Protein AF-R0K0C8-F1 (afdb_monomer_lite)

InterPro domains:
  IPR008927 6-phosphogluconate dehydrogenase-like, C-terminal domain superfamily [SSF48179] (1-119)
  IPR013328 6-phosphogluconate dehydrogenase, domain 2 [G3DSA:1.10.1040.10] (1-118)

Secondary structure (DSSP, 8-state):
-HHHHHHHHHHHHTT--HHHHHHHHHHHHHHHHHHHHHHHHSGGGSPPTTPPPSSBHHHHHHHHHHHHHHHHHTT---HHHHHHHHHHHHHHHHHHHHT---BGGGHHHHHHHHTTS-SS-HHHHHHTT-------------

Foldseek 3Di:
DQVLLLVCLVCVVVVHDLVVVLVVCCVPVNDVSSVLSCCLQACQQFDDQPDAHPAFLVVLLVVLVVVQVVQVVVVHGPVSSVLLNVLSVVLVVVCVVVVTTGHVSLSSLSSQVVSVHHSDDPNNCVVRVVDDPDPPPPPPDD

pLDDT: mean 91.76, std 14.48, range [35.72, 98.69]

Radius of gyration: 17.77 Å; chains: 1; bounding box: 33×39×74 Å

Organism: Exserohilum turcicum (strain 28A) (NCBI:txid671987)

Sequence (142 aa):
MTLLSEAHVLAETSQLSSCVLDSLLELHFGTYALGVSRRLTSVAYLPAVGLEPASSLELGVRDVAHAVGVARENGMALRIGDLYLEAAGEAIKYGLETGRKCDSSAVYGVVRRRAGLEFETRVVRERDGMGEGEGGGVMEVG

Structure (mmCIF, N/CA/C/O backbone):
data_AF-R0K0C8-F1
#
_entry.id   AF-R0K0C8-F1
#
loop_
_atom_site.group_PDB
_atom_site.id
_atom_site.type_symbol
_atom_site.label_atom_id
_atom_site.label_alt_id
_atom_site.label_comp_id
_atom_site.label_asym_id
_atom_site.label_entity_id
_atom_site.label_seq_id
_atom_site.pdbx_PDB_ins_code
_atom_site.Cartn_x
_atom_site.Cartn_y
_atom_site.Cartn_z
_atom_site.occupancy
_atom_site.B_iso_or_equiv
_atom_site.auth_seq_id
_atom_site.auth_comp_id
_atom_site.auth_asym_id
_atom_site.auth_atom_id
_atom_site.pdbx_PDB_model_num
ATOM 1 N N . MET A 1 1 ? -1.519 4.392 4.057 1.00 89.25 1 MET A N 1
ATOM 2 C CA . MET A 1 1 ? -1.248 3.492 2.916 1.00 89.25 1 MET A CA 1
ATOM 3 C C . MET A 1 1 ? -2.521 3.147 2.154 1.00 89.25 1 MET A C 1
ATOM 5 O O . MET A 1 1 ? -2.581 3.491 0.985 1.00 89.25 1 MET A O 1
ATOM 9 N N . THR A 1 2 ? -3.541 2.559 2.793 1.00 94.69 2 THR A N 1
ATOM 10 C CA . THR A 1 2 ? -4.777 2.070 2.140 1.00 94.69 2 THR A CA 1
ATOM 11 C C . THR A 1 2 ? -5.454 3.093 1.223 1.00 94.69 2 THR A C 1
ATOM 13 O O . THR A 1 2 ? -5.509 2.873 0.021 1.00 94.69 2 THR A O 1
ATOM 16 N N . LEU A 1 3 ? -5.859 4.256 1.748 1.00 95.88 3 LEU A N 1
ATOM 17 C CA . LEU A 1 3 ? -6.582 5.262 0.954 1.00 95.88 3 LEU A CA 1
ATOM 18 C C . LEU 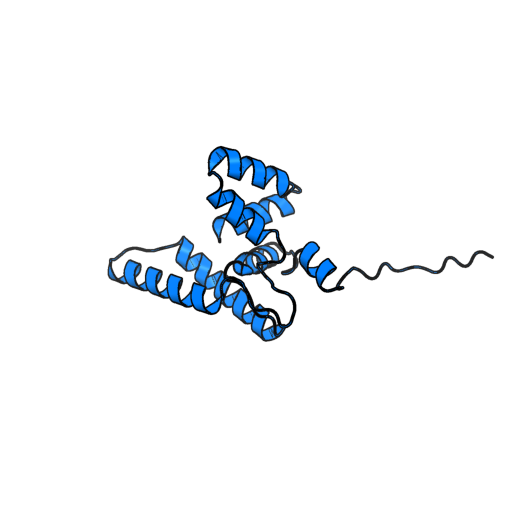A 1 3 ? -5.761 5.808 -0.228 1.00 95.88 3 LEU A C 1
ATOM 20 O O . LEU A 1 3 ? -6.280 5.992 -1.321 1.00 95.88 3 LEU A O 1
ATOM 24 N N . LEU A 1 4 ? -4.460 6.038 -0.026 1.00 96.38 4 LEU A N 1
ATOM 25 C CA . LEU A 1 4 ? -3.571 6.469 -1.111 1.00 96.38 4 LEU A CA 1
ATOM 26 C C . LEU A 1 4 ? -3.355 5.362 -2.149 1.00 96.38 4 LEU A C 1
ATOM 28 O O . LEU A 1 4 ? -3.195 5.662 -3.325 1.00 96.38 4 LEU A O 1
ATOM 32 N N . SER A 1 5 ? -3.383 4.094 -1.733 1.00 97.31 5 SER A N 1
ATOM 33 C CA . SER A 1 5 ? -3.319 2.960 -2.660 1.00 97.31 5 SER A CA 1
ATOM 34 C C . SER A 1 5 ? -4.547 2.941 -3.564 1.00 97.31 5 SER A C 1
ATOM 36 O O . SER A 1 5 ? -4.400 2.856 -4.777 1.00 97.31 5 SER A O 1
ATOM 38 N N . GLU A 1 6 ? -5.744 3.092 -2.990 1.00 97.69 6 GLU A N 1
ATOM 39 C CA . GLU A 1 6 ? -6.994 3.201 -3.753 1.00 97.69 6 GLU A CA 1
ATOM 40 C C . GLU A 1 6 ? -6.984 4.409 -4.689 1.00 97.69 6 GLU A C 1
ATOM 42 O O . GLU A 1 6 ? -7.348 4.270 -5.852 1.00 97.69 6 GLU A O 1
ATOM 47 N N . ALA A 1 7 ? -6.502 5.569 -4.231 1.00 97.19 7 ALA A N 1
ATOM 48 C CA . ALA A 1 7 ? -6.396 6.761 -5.069 1.00 97.19 7 ALA A CA 1
ATOM 49 C C . ALA A 1 7 ? -5.474 6.546 -6.283 1.00 97.19 7 ALA A C 1
ATOM 51 O O . ALA A 1 7 ? -5.838 6.919 -7.396 1.00 97.19 7 ALA A O 1
ATOM 52 N N . HIS A 1 8 ? -4.311 5.909 -6.097 1.00 97.12 8 HIS A N 1
ATOM 53 C CA . HIS A 1 8 ? -3.399 5.595 -7.205 1.00 97.12 8 HIS A CA 1
ATOM 54 C C . HIS A 1 8 ? -3.968 4.561 -8.167 1.00 97.12 8 HIS A C 1
ATOM 56 O O . HIS A 1 8 ? -3.828 4.714 -9.376 1.00 97.12 8 HIS A O 1
ATOM 62 N N . VAL A 1 9 ? -4.623 3.518 -7.655 1.00 97.38 9 VAL A N 1
ATOM 63 C CA . VAL A 1 9 ? -5.245 2.497 -8.511 1.00 97.38 9 VAL A CA 1
ATOM 64 C C . VAL A 1 9 ? -6.439 3.074 -9.273 1.00 97.38 9 VAL A C 1
ATOM 66 O O . VAL A 1 9 ? -6.607 2.786 -10.457 1.00 97.38 9 VAL A O 1
ATOM 69 N N . LEU A 1 10 ? -7.229 3.950 -8.647 1.00 97.56 10 LEU A N 1
ATOM 70 C CA . LEU A 1 10 ? -8.279 4.704 -9.331 1.00 97.56 10 LEU A CA 1
ATOM 71 C C . LEU A 1 10 ? -7.692 5.602 -10.426 1.00 97.56 10 LEU A C 1
ATOM 73 O O . LEU A 1 10 ? -8.214 5.625 -11.538 1.00 97.56 10 LEU A O 1
ATOM 77 N N . ALA A 1 11 ? -6.603 6.319 -10.139 1.00 96.44 11 ALA A N 1
ATOM 78 C CA . ALA A 1 11 ? -5.930 7.148 -11.134 1.00 96.44 11 ALA A CA 1
ATOM 79 C C . ALA A 1 11 ? -5.487 6.305 -12.342 1.00 96.44 11 ALA A C 1
ATOM 81 O O . ALA A 1 11 ? -5.862 6.604 -13.469 1.00 96.44 11 ALA A O 1
ATOM 82 N N . GLU A 1 12 ? -4.799 5.186 -12.118 1.00 95.44 12 GLU A N 1
ATOM 83 C CA . GLU A 1 12 ? -4.316 4.324 -13.201 1.00 95.44 12 GLU A CA 1
ATOM 84 C C . GLU A 1 12 ? -5.443 3.704 -14.033 1.00 95.44 12 GLU A C 1
ATOM 86 O O . GLU A 1 12 ? -5.409 3.759 -15.261 1.00 95.44 12 GLU A O 1
ATOM 91 N N . THR A 1 13 ? -6.479 3.173 -13.381 1.00 96.44 13 THR A N 1
ATOM 92 C CA . THR A 1 13 ? -7.637 2.580 -14.077 1.00 96.44 13 THR A CA 1
ATOM 93 C C . THR A 1 13 ? -8.469 3.615 -14.840 1.00 96.44 13 THR A C 1
ATOM 95 O O . THR A 1 13 ? -9.136 3.267 -15.813 1.00 96.44 13 THR A O 1
ATOM 98 N N . SER A 1 14 ? -8.392 4.891 -14.452 1.00 96.31 14 SER A N 1
ATOM 99 C CA . SER A 1 14 ? -8.998 6.025 -15.165 1.00 96.31 14 SER A CA 1
ATOM 100 C C . SER A 1 14 ? -8.040 6.742 -16.123 1.00 96.31 14 SER A C 1
ATOM 102 O O . SER A 1 14 ? -8.398 7.784 -16.669 1.00 96.31 14 SER A O 1
ATOM 104 N N . GLN A 1 15 ? -6.848 6.181 -16.364 1.00 93.94 15 GLN A N 1
ATOM 105 C CA . GLN A 1 15 ? -5.812 6.738 -17.247 1.00 93.94 15 GLN A CA 1
ATOM 106 C C . GLN A 1 15 ? -5.271 8.108 -16.797 1.00 93.94 15 GLN A C 1
ATOM 108 O O . GLN A 1 15 ? -4.670 8.845 -17.582 1.00 93.94 15 GLN A O 1
ATOM 113 N N . LEU A 1 16 ? -5.440 8.446 -15.520 1.00 94.56 16 LEU A N 1
ATOM 114 C CA . LEU A 1 16 ? -4.805 9.592 -14.892 1.00 94.56 16 LEU A CA 1
ATOM 115 C C . LEU A 1 16 ? -3.390 9.214 -14.443 1.00 94.56 16 LEU A C 1
ATOM 117 O O . LEU A 1 16 ? -3.173 8.221 -13.747 1.00 94.56 16 LEU A O 1
ATOM 12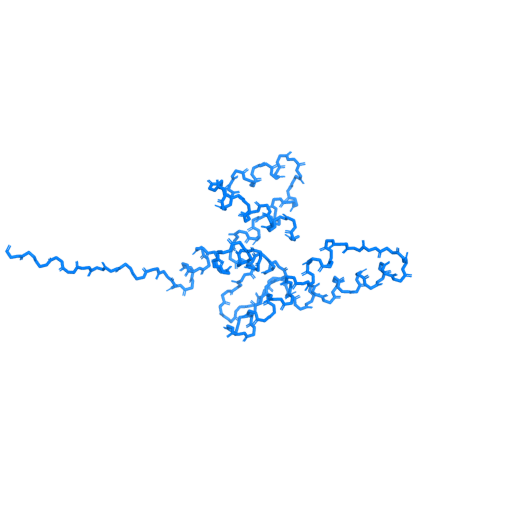1 N N . SER A 1 17 ? -2.407 10.029 -14.816 1.00 90.50 17 SER A N 1
ATOM 122 C CA . SER A 1 17 ? -1.024 9.782 -14.425 1.00 90.50 17 SER A CA 1
ATOM 123 C C . SER A 1 17 ? -0.810 9.977 -12.920 1.00 90.50 17 SER A C 1
ATOM 125 O O . SER A 1 17 ? -1.350 10.893 -12.292 1.00 90.50 17 SER A O 1
ATOM 127 N N . SER A 1 18 ? 0.069 9.156 -12.343 1.00 89.50 18 SER A N 1
ATOM 128 C CA . SER A 1 18 ? 0.469 9.266 -10.935 1.00 89.50 18 SER A CA 1
ATOM 129 C C . SER A 1 18 ? 1.103 10.619 -10.601 1.00 89.50 18 SER A C 1
ATOM 131 O O . SER A 1 18 ? 0.939 11.105 -9.487 1.00 89.50 18 SER A O 1
ATOM 133 N N . CYS A 1 19 ? 1.767 11.271 -11.563 1.00 91.94 19 CYS A N 1
ATOM 134 C CA . CYS A 1 19 ? 2.357 12.593 -11.355 1.00 91.94 19 CYS A CA 1
ATOM 135 C C . CYS A 1 19 ? 1.307 13.687 -11.116 1.00 91.94 19 CYS A C 1
ATOM 137 O O . CYS A 1 19 ? 1.549 14.578 -10.306 1.00 91.94 19 CYS A O 1
ATOM 139 N N . VAL A 1 20 ? 0.133 13.607 -11.755 1.00 94.88 20 VAL A N 1
ATOM 140 C CA . VAL A 1 20 ? -0.961 14.556 -11.496 1.00 94.88 20 VAL A CA 1
ATOM 141 C C . VAL A 1 20 ? -1.508 14.354 -10.084 1.00 94.88 20 VAL A C 1
ATOM 143 O O . VAL A 1 20 ? -1.707 15.331 -9.360 1.00 94.88 20 VAL A O 1
ATOM 146 N N . LEU A 1 21 ? -1.693 13.099 -9.659 1.00 95.19 21 LEU A N 1
ATOM 147 C CA . LEU A 1 21 ? -2.124 12.801 -8.294 1.00 95.19 21 LEU A CA 1
ATOM 148 C C . LEU A 1 21 ? -1.085 13.258 -7.257 1.00 95.19 21 LEU A C 1
ATOM 150 O O . LEU A 1 21 ? -1.463 13.871 -6.263 1.00 95.19 21 LEU A O 1
ATOM 154 N N . ASP A 1 22 ? 0.209 13.047 -7.504 1.00 95.06 22 ASP A N 1
ATOM 155 C CA . ASP A 1 22 ? 1.292 13.551 -6.651 1.00 95.06 22 ASP A CA 1
ATOM 156 C C . ASP A 1 22 ? 1.213 15.076 -6.469 1.00 95.06 22 ASP A C 1
ATOM 158 O O . ASP A 1 22 ? 1.283 15.557 -5.337 1.00 95.06 22 ASP A O 1
ATOM 162 N N . SER A 1 23 ? 1.011 15.839 -7.551 1.00 95.19 23 SER A N 1
ATOM 163 C CA . SER A 1 23 ? 0.873 17.301 -7.473 1.00 95.19 23 SER A CA 1
ATOM 164 C C . SER A 1 23 ? -0.342 17.736 -6.649 1.00 95.19 23 SER A C 1
ATOM 166 O O . SER A 1 23 ? -0.238 18.665 -5.848 1.00 95.19 23 SER A O 1
ATOM 168 N N . LEU A 1 24 ? -1.484 17.056 -6.798 1.00 95.62 24 LEU A N 1
ATOM 169 C CA . LEU A 1 24 ? -2.674 17.330 -5.985 1.00 95.62 24 LEU A CA 1
ATOM 170 C C . LEU A 1 24 ? -2.432 17.004 -4.505 1.00 95.62 24 LEU A C 1
ATOM 172 O O . LEU A 1 24 ? -2.843 17.762 -3.625 1.00 95.62 24 LEU A O 1
ATOM 176 N N . LEU A 1 25 ? -1.747 15.895 -4.220 1.00 95.88 25 LEU A N 1
ATOM 177 C CA . LEU A 1 25 ? -1.431 15.490 -2.854 1.00 95.88 25 LEU A CA 1
ATOM 178 C C . LEU A 1 25 ? -0.484 16.474 -2.171 1.00 95.88 25 LEU A C 1
ATOM 180 O O . LEU A 1 25 ? -0.709 16.828 -1.016 1.00 95.88 25 LEU A O 1
ATOM 184 N N . GLU A 1 26 ? 0.537 16.947 -2.881 1.00 96.12 26 GLU A N 1
ATOM 185 C CA . GLU A 1 26 ? 1.455 17.959 -2.366 1.00 96.12 26 GLU A CA 1
ATOM 186 C C . GLU A 1 26 ? 0.730 19.273 -2.061 1.00 96.12 26 GLU A C 1
ATOM 188 O O . GLU A 1 26 ? 0.868 19.804 -0.957 1.00 96.12 26 GLU A O 1
ATOM 193 N N . LEU A 1 27 ? -0.088 19.756 -3.001 1.00 97.06 27 LEU A N 1
ATOM 194 C CA . LEU A 1 27 ? -0.790 21.032 -2.876 1.00 97.06 27 LEU A CA 1
ATOM 195 C C . LEU A 1 27 ? -1.805 21.044 -1.723 1.00 97.06 27 LEU A C 1
ATOM 197 O O . LEU A 1 27 ? -1.967 22.068 -1.061 1.00 97.06 27 LEU A O 1
ATOM 201 N N . HIS A 1 28 ? -2.497 19.926 -1.487 1.00 96.56 28 HIS A N 1
ATOM 202 C CA . HIS A 1 28 ? -3.616 19.872 -0.541 1.00 96.56 28 HIS A CA 1
ATOM 203 C C . HIS A 1 28 ? -3.292 19.196 0.795 1.00 96.56 28 HIS A C 1
ATOM 205 O O . HIS A 1 28 ? -3.909 19.529 1.805 1.00 96.56 28 HIS A O 1
ATOM 211 N N . PHE A 1 29 ? -2.340 18.260 0.823 1.00 95.62 29 PHE A N 1
ATOM 212 C CA . PHE A 1 29 ? -2.037 17.438 2.003 1.00 95.62 29 PHE A CA 1
ATOM 213 C C . PHE A 1 29 ? -0.559 17.489 2.422 1.00 95.62 29 PHE A C 1
ATOM 215 O O . PHE A 1 29 ? -0.188 16.920 3.452 1.00 95.62 29 PHE A O 1
ATOM 222 N N . GLY A 1 30 ? 0.284 18.195 1.663 1.00 95.06 30 GLY A N 1
ATOM 223 C CA . GLY A 1 30 ? 1.675 18.461 2.004 1.00 95.06 30 GLY A CA 1
ATOM 224 C C . GLY A 1 30 ? 2.632 17.288 1.781 1.00 95.06 30 GLY A C 1
ATOM 225 O O . GLY A 1 30 ? 2.304 16.232 1.232 1.00 95.06 30 GLY A O 1
ATOM 226 N N . THR A 1 31 ? 3.872 17.487 2.231 1.00 94.81 31 THR A N 1
ATOM 227 C CA . THR A 1 31 ? 5.019 16.626 1.899 1.00 94.81 31 THR A CA 1
ATOM 228 C C . THR A 1 31 ? 4.920 15.211 2.459 1.00 94.81 31 THR A C 1
ATOM 230 O O . THR A 1 31 ? 5.458 14.282 1.860 1.00 94.81 31 THR A O 1
ATOM 233 N N . TYR A 1 32 ? 4.216 15.010 3.577 1.00 94.38 32 TYR A N 1
ATOM 234 C CA . TYR A 1 32 ? 4.034 13.676 4.150 1.00 94.38 32 TYR A CA 1
ATOM 235 C C . TYR A 1 32 ? 3.186 12.782 3.237 1.00 94.38 32 TYR A C 1
ATOM 237 O O . TYR A 1 32 ? 3.597 11.667 2.910 1.00 94.38 32 TYR A O 1
ATOM 245 N N . ALA A 1 33 ? 2.034 13.283 2.776 1.00 94.62 33 ALA A N 1
ATOM 246 C CA . ALA A 1 33 ? 1.169 12.551 1.856 1.00 94.62 33 ALA A CA 1
ATOM 247 C C . ALA A 1 33 ? 1.894 12.256 0.536 1.00 94.62 33 ALA A C 1
ATOM 249 O O . ALA A 1 33 ? 1.856 11.121 0.063 1.00 94.62 33 ALA A O 1
ATOM 250 N N . LEU A 1 34 ? 2.632 13.237 0.004 1.00 95.25 34 LEU A N 1
ATOM 251 C CA . LEU A 1 34 ? 3.480 13.059 -1.176 1.00 95.25 34 LEU A CA 1
ATOM 252 C C . LEU A 1 34 ? 4.570 11.994 -0.965 1.00 95.25 34 LEU A C 1
ATOM 254 O O . LEU A 1 34 ? 4.811 11.168 -1.841 1.00 95.25 34 LEU A O 1
ATOM 258 N N . GLY A 1 35 ? 5.225 11.974 0.197 1.00 94.62 35 GLY A N 1
ATOM 259 C CA . GLY A 1 35 ? 6.240 10.969 0.518 1.00 94.62 35 GLY A CA 1
ATOM 260 C C . GLY A 1 35 ? 5.668 9.551 0.527 1.00 94.62 35 GLY A C 1
ATOM 261 O O . GLY A 1 35 ? 6.259 8.633 -0.044 1.00 94.62 35 GLY A O 1
ATOM 262 N N . VAL A 1 36 ? 4.481 9.376 1.114 1.00 94.19 36 VAL A N 1
ATOM 263 C CA . VAL A 1 36 ? 3.759 8.097 1.077 1.00 94.19 36 VAL A CA 1
ATOM 264 C C . VAL A 1 36 ? 3.346 7.739 -0.352 1.00 94.19 36 VAL A C 1
ATOM 266 O O . VAL A 1 36 ? 3.532 6.598 -0.766 1.00 94.19 36 VAL A O 1
ATOM 269 N N . SER A 1 37 ? 2.846 8.714 -1.112 1.00 95.12 37 SER A N 1
ATOM 270 C CA . SER A 1 37 ? 2.475 8.579 -2.523 1.00 95.12 37 SER A CA 1
ATOM 271 C C . SER A 1 37 ? 3.616 8.000 -3.362 1.00 95.12 37 SER A C 1
ATOM 273 O O . SER A 1 37 ? 3.480 6.938 -3.970 1.00 95.12 37 SER A O 1
ATOM 275 N N . ARG A 1 38 ? 4.789 8.638 -3.293 1.00 94.38 38 ARG A N 1
ATOM 276 C CA . ARG A 1 38 ? 6.000 8.220 -4.010 1.00 94.38 38 ARG A CA 1
ATOM 277 C C . ARG A 1 38 ? 6.502 6.857 -3.562 1.00 94.38 38 ARG A C 1
ATOM 279 O O . ARG A 1 38 ? 6.991 6.084 -4.378 1.00 94.38 38 ARG A O 1
ATOM 286 N N . ARG A 1 39 ? 6.372 6.526 -2.276 1.00 94.56 39 ARG A N 1
ATOM 287 C CA . ARG A 1 39 ? 6.735 5.195 -1.780 1.00 94.56 39 ARG A CA 1
ATOM 288 C C . ARG A 1 39 ? 5.892 4.101 -2.437 1.00 94.56 39 ARG A C 1
ATOM 290 O O . ARG A 1 39 ? 6.471 3.109 -2.871 1.00 94.56 39 ARG A O 1
ATOM 297 N N . LEU A 1 40 ? 4.579 4.304 -2.558 1.00 93.69 40 LEU A N 1
ATOM 298 C CA . LEU A 1 40 ? 3.654 3.346 -3.181 1.00 93.69 40 LEU A CA 1
ATOM 299 C C . LEU A 1 40 ? 3.947 3.147 -4.672 1.00 93.69 40 LEU A C 1
ATOM 301 O O . LEU A 1 40 ? 3.970 2.019 -5.148 1.00 93.69 40 LEU A O 1
ATOM 305 N N . THR A 1 41 ? 4.197 4.236 -5.400 1.00 90.94 41 THR A N 1
ATOM 306 C CA . THR A 1 41 ? 4.404 4.206 -6.858 1.00 90.94 41 THR A CA 1
ATOM 307 C C . THR A 1 41 ? 5.835 3.864 -7.274 1.00 90.94 41 THR A C 1
ATOM 309 O O . THR A 1 41 ? 6.089 3.569 -8.442 1.00 90.94 41 THR A O 1
ATOM 312 N N . SER A 1 42 ? 6.773 3.865 -6.326 1.00 92.25 42 SER A N 1
ATOM 313 C CA . SER A 1 42 ? 8.134 3.368 -6.519 1.00 92.25 42 SER A CA 1
ATOM 314 C C . SER A 1 42 ? 8.221 1.841 -6.415 1.00 92.25 42 SER A C 1
ATOM 316 O O . SER A 1 42 ? 7.240 1.134 -6.208 1.00 92.25 42 SER A O 1
ATOM 318 N N . VAL A 1 43 ? 9.443 1.317 -6.485 1.00 94.19 43 VAL A N 1
ATOM 319 C CA . VAL A 1 43 ? 9.731 -0.102 -6.251 1.00 94.19 43 VAL A CA 1
ATOM 320 C C . VAL A 1 43 ? 9.781 -0.496 -4.766 1.00 94.19 43 VAL A C 1
ATOM 322 O O . VAL A 1 43 ? 10.021 -1.659 -4.453 1.00 94.19 43 VAL A O 1
ATOM 325 N N . ALA A 1 44 ? 9.599 0.455 -3.842 1.00 94.12 44 ALA A N 1
ATOM 326 C CA . ALA A 1 44 ? 9.804 0.235 -2.410 1.00 94.12 44 ALA A CA 1
ATOM 327 C C . ALA A 1 44 ? 8.774 -0.708 -1.771 1.00 94.12 44 ALA A C 1
ATOM 329 O O . ALA A 1 44 ? 9.117 -1.398 -0.814 1.00 94.12 44 ALA A O 1
ATOM 330 N N . TYR A 1 45 ? 7.539 -0.762 -2.288 1.00 96.62 45 TYR A N 1
ATOM 331 C CA . TYR A 1 45 ? 6.509 -1.654 -1.740 1.00 96.62 45 TYR A CA 1
ATOM 332 C C . TYR A 1 45 ? 6.822 -3.140 -1.980 1.00 96.62 45 TYR A C 1
ATOM 334 O O . TYR A 1 45 ? 6.412 -3.992 -1.190 1.00 96.62 45 TYR A O 1
ATOM 342 N N . LEU A 1 46 ? 7.586 -3.439 -3.039 1.00 97.06 46 LEU A N 1
ATOM 343 C CA . LEU A 1 46 ? 8.071 -4.776 -3.366 1.00 97.06 46 LEU A CA 1
ATOM 344 C C . LEU A 1 46 ? 9.583 -4.741 -3.672 1.00 97.06 46 LEU A C 1
ATOM 346 O O . LEU A 1 46 ? 9.986 -4.675 -4.844 1.00 97.06 46 LEU A O 1
ATOM 350 N N . PRO A 1 47 ? 10.437 -4.781 -2.630 1.00 95.44 47 PRO A N 1
ATOM 351 C CA . PRO A 1 47 ? 11.893 -4.823 -2.762 1.00 95.44 47 PRO A CA 1
ATOM 352 C C . PRO A 1 47 ? 12.377 -5.914 -3.722 1.00 95.44 47 PRO A C 1
ATOM 354 O O . PRO A 1 47 ? 11.701 -6.926 -3.927 1.00 95.44 47 PRO A O 1
ATOM 357 N N . ALA A 1 48 ? 13.552 -5.707 -4.322 1.00 92.81 48 ALA A N 1
ATOM 358 C CA . ALA A 1 48 ? 14.183 -6.717 -5.169 1.00 92.81 48 ALA A CA 1
ATOM 359 C C . ALA A 1 48 ? 14.449 -8.004 -4.371 1.00 92.81 48 ALA A C 1
ATOM 361 O O . ALA A 1 48 ? 14.565 -7.981 -3.143 1.00 92.81 48 ALA A O 1
ATOM 362 N N . VAL A 1 49 ? 14.541 -9.134 -5.073 1.00 90.75 49 VAL A N 1
ATOM 363 C CA . VAL A 1 49 ? 14.795 -10.438 -4.447 1.00 90.75 49 VAL A CA 1
ATOM 364 C C . VAL A 1 49 ? 16.061 -10.369 -3.587 1.00 90.75 49 VAL A C 1
ATOM 366 O O . VAL A 1 49 ? 17.101 -9.890 -4.031 1.00 90.75 49 VAL A O 1
ATOM 369 N N . GLY A 1 50 ? 15.959 -10.836 -2.341 1.00 89.38 50 GLY A N 1
ATOM 370 C CA . GLY A 1 50 ? 17.067 -10.837 -1.382 1.00 89.38 50 GLY A CA 1
ATOM 371 C C . GLY A 1 50 ? 17.311 -9.511 -0.653 1.00 89.38 50 GLY A C 1
ATOM 372 O O . GLY A 1 50 ? 18.159 -9.482 0.235 1.00 89.38 50 GLY A O 1
ATOM 373 N N . LEU A 1 51 ? 16.579 -8.438 -0.972 1.00 93.75 51 LEU A N 1
ATOM 374 C CA . LEU A 1 51 ? 16.650 -7.178 -0.228 1.00 93.75 51 LEU A CA 1
ATOM 375 C C . LEU A 1 51 ? 15.577 -7.098 0.860 1.00 93.75 51 LEU A C 1
ATOM 377 O O . LEU A 1 51 ? 14.451 -7.572 0.695 1.00 93.75 51 LEU A O 1
ATOM 381 N N . GLU A 1 52 ? 15.928 -6.450 1.971 1.00 95.75 52 GLU A N 1
ATOM 382 C CA . GLU A 1 52 ? 14.977 -6.149 3.039 1.00 95.75 52 GLU A CA 1
ATOM 383 C C . GLU A 1 52 ? 14.087 -4.951 2.676 1.00 95.75 52 GLU A C 1
ATOM 385 O O . GLU A 1 52 ? 14.557 -3.988 2.057 1.00 95.75 52 GLU A O 1
ATOM 390 N N . PRO A 1 53 ? 12.814 -4.957 3.101 1.00 96.62 53 PRO A N 1
ATOM 391 C CA . PRO A 1 53 ? 11.973 -3.774 3.037 1.00 96.62 53 PRO A CA 1
ATOM 392 C C . PRO A 1 53 ? 12.457 -2.701 4.017 1.00 96.62 53 PRO A C 1
ATOM 394 O O . PRO A 1 53 ? 12.941 -3.002 5.108 1.00 96.62 53 PRO A O 1
ATOM 397 N N . ALA A 1 54 ? 12.240 -1.431 3.668 1.00 93.44 54 ALA A N 1
ATOM 398 C CA . ALA A 1 54 ? 12.496 -0.318 4.585 1.00 93.44 54 ALA A CA 1
ATOM 399 C C . ALA A 1 54 ? 11.587 -0.380 5.829 1.00 93.44 54 ALA A C 1
ATOM 401 O O . ALA A 1 54 ? 11.959 0.081 6.905 1.00 93.44 54 ALA A O 1
ATOM 402 N N . SER A 1 55 ? 10.393 -0.962 5.689 1.00 94.94 55 SER A N 1
ATOM 403 C CA . SER A 1 55 ? 9.483 -1.282 6.787 1.00 94.94 55 SER A CA 1
ATOM 404 C C . SER A 1 55 ? 8.834 -2.634 6.520 1.00 94.94 55 SER A C 1
ATOM 406 O O . SER A 1 55 ? 8.056 -2.762 5.581 1.00 94.94 55 SER A O 1
ATOM 408 N N . SER A 1 56 ? 9.125 -3.639 7.346 1.00 97.25 56 SER A N 1
ATOM 409 C CA . SER A 1 56 ? 8.536 -4.979 7.204 1.00 97.25 56 SER A CA 1
ATOM 410 C C . SER A 1 56 ? 7.005 -4.945 7.270 1.00 97.25 56 SER A C 1
ATOM 412 O O . SER A 1 56 ? 6.414 -4.297 8.142 1.00 97.25 56 SER A O 1
ATOM 414 N N . LEU A 1 57 ? 6.370 -5.673 6.348 1.00 97.75 57 LEU A N 1
ATOM 415 C CA . LEU A 1 57 ? 4.924 -5.874 6.328 1.00 97.75 57 LEU A CA 1
ATOM 416 C C . LEU A 1 57 ? 4.426 -6.544 7.613 1.00 97.75 57 LEU A C 1
ATOM 418 O O . LEU A 1 57 ? 3.419 -6.124 8.173 1.00 97.75 57 LEU A O 1
ATOM 422 N N . GLU A 1 58 ? 5.146 -7.544 8.115 1.00 97.44 58 GLU A N 1
ATOM 423 C CA . GLU A 1 58 ? 4.794 -8.299 9.317 1.00 97.44 58 GLU A CA 1
ATOM 424 C C . GLU A 1 58 ? 4.803 -7.419 10.570 1.00 97.44 58 GLU A C 1
ATOM 426 O O . GLU A 1 58 ? 3.925 -7.556 11.423 1.00 97.44 58 GLU A O 1
ATOM 431 N N . LEU A 1 59 ? 5.767 -6.499 10.676 1.00 97.00 59 LEU A N 1
ATOM 432 C CA . LEU A 1 59 ? 5.783 -5.503 11.750 1.00 97.00 59 LEU A CA 1
ATOM 433 C C . LEU A 1 59 ? 4.602 -4.537 11.618 1.00 97.00 59 LEU A C 1
ATOM 435 O O . LEU A 1 59 ? 3.875 -4.337 12.588 1.00 97.00 59 LEU A O 1
ATOM 439 N N . GLY A 1 60 ? 4.342 -4.025 10.409 1.00 96.19 60 GLY A N 1
ATOM 440 C CA . GLY A 1 60 ? 3.187 -3.160 10.152 1.00 96.19 60 GLY A CA 1
ATOM 441 C C . GLY A 1 60 ? 1.852 -3.822 10.514 1.00 96.19 60 GLY A C 1
ATOM 442 O O . GLY A 1 60 ? 0.991 -3.192 11.126 1.00 96.19 60 GLY A O 1
ATOM 443 N N . VAL A 1 61 ? 1.692 -5.112 10.207 1.00 98.19 61 VAL A N 1
ATOM 444 C CA . VAL A 1 61 ? 0.511 -5.900 10.594 1.00 98.19 61 VAL A CA 1
ATOM 445 C C . VAL A 1 61 ? 0.381 -5.994 12.110 1.00 98.19 61 VAL A C 1
ATOM 447 O O . VAL A 1 61 ? -0.717 -5.796 12.624 1.00 98.19 61 VAL A O 1
ATOM 450 N N . ARG A 1 62 ? 1.472 -6.265 12.839 1.00 98.06 62 ARG A N 1
ATOM 451 C CA . ARG A 1 62 ? 1.443 -6.345 14.310 1.00 98.06 62 ARG A CA 1
ATOM 452 C C . ARG A 1 62 ? 1.013 -5.025 14.942 1.00 98.06 62 ARG A C 1
ATOM 454 O O . ARG A 1 62 ? 0.128 -5.036 15.796 1.00 98.06 62 ARG A O 1
ATOM 461 N N . ASP A 1 63 ? 1.583 -3.911 14.493 1.00 98.00 63 ASP A N 1
ATOM 462 C CA . ASP A 1 63 ? 1.287 -2.586 15.045 1.00 98.00 63 ASP A CA 1
ATOM 463 C C . ASP A 1 63 ? -0.169 -2.179 14.779 1.00 98.00 63 ASP A C 1
ATOM 465 O O . ASP A 1 63 ? -0.881 -1.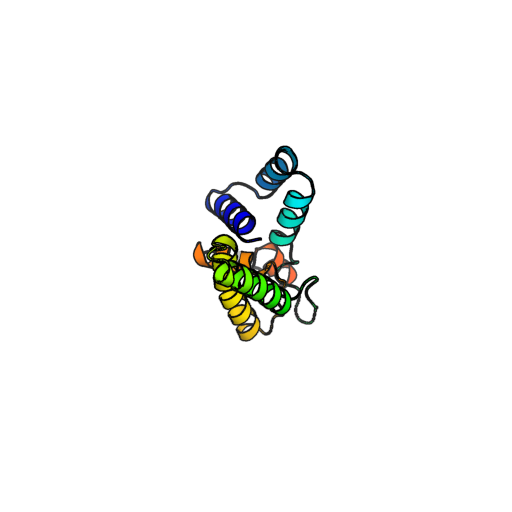743 15.688 1.00 98.00 63 ASP A O 1
ATOM 469 N N . VAL A 1 64 ? -0.656 -2.379 13.547 1.00 98.00 64 VAL A N 1
ATOM 470 C CA . VAL A 1 64 ? -2.045 -2.048 13.194 1.00 98.00 64 VAL A CA 1
ATOM 471 C C . VAL A 1 64 ? -3.032 -2.987 13.886 1.00 98.00 64 VAL A C 1
ATOM 473 O O . VAL A 1 64 ? -4.063 -2.522 14.370 1.00 98.00 64 VAL A O 1
ATOM 476 N N . ALA A 1 65 ? -2.725 -4.283 13.997 1.00 98.44 65 ALA A N 1
ATOM 477 C CA . ALA A 1 65 ? -3.568 -5.235 14.719 1.00 98.44 65 ALA A CA 1
ATOM 478 C C . ALA A 1 65 ? -3.679 -4.871 16.203 1.00 98.44 65 ALA A C 1
ATOM 480 O O . ALA A 1 65 ? -4.774 -4.927 16.764 1.00 98.44 65 ALA A O 1
ATOM 481 N N . HIS A 1 66 ? -2.577 -4.438 16.821 1.00 98.56 66 HIS A N 1
ATOM 482 C CA . HIS A 1 66 ? -2.588 -3.949 18.194 1.00 98.56 66 HIS A CA 1
ATOM 483 C C . HIS A 1 66 ? -3.469 -2.701 18.340 1.00 98.56 66 HIS A C 1
ATOM 485 O O . HIS A 1 66 ? -4.359 -2.681 19.187 1.00 98.56 66 HIS A O 1
ATOM 491 N N . ALA A 1 67 ? -3.297 -1.699 17.472 1.00 98.38 67 ALA A N 1
ATOM 492 C CA . ALA A 1 67 ? -4.108 -0.481 17.497 1.00 98.38 67 ALA A CA 1
ATOM 493 C C . ALA A 1 67 ? -5.610 -0.762 17.289 1.00 98.38 67 ALA A C 1
ATOM 495 O O . ALA A 1 67 ? -6.454 -0.195 17.984 1.00 98.38 67 ALA A O 1
ATOM 496 N N . VAL A 1 68 ? -5.952 -1.662 16.361 1.00 98.50 68 VAL A N 1
ATOM 497 C CA . VAL A 1 68 ? -7.331 -2.120 16.123 1.00 98.50 68 VAL A CA 1
ATOM 498 C C . VAL A 1 68 ? -7.888 -2.846 17.351 1.00 98.50 68 VAL A C 1
ATOM 500 O O . VAL A 1 68 ? -9.039 -2.613 17.715 1.00 98.50 68 VAL A O 1
ATOM 503 N N . GLY A 1 69 ? -7.084 -3.682 18.014 1.00 98.56 69 GLY A N 1
ATOM 504 C CA . GLY A 1 69 ? -7.452 -4.345 19.267 1.00 98.56 69 GLY A CA 1
ATOM 505 C C . GLY A 1 69 ? -7.792 -3.344 20.372 1.00 98.56 69 GLY A C 1
ATOM 506 O O . GLY A 1 69 ? -8.906 -3.367 20.892 1.00 98.56 69 GLY A O 1
ATOM 507 N N . VAL A 1 70 ? -6.885 -2.399 20.638 1.00 98.69 70 VAL A N 1
ATOM 508 C CA . VAL A 1 70 ? -7.083 -1.329 21.633 1.00 98.69 70 VAL A CA 1
ATOM 509 C C . VAL A 1 70 ? -8.337 -0.507 21.325 1.00 98.69 70 VAL A C 1
ATOM 511 O O . VAL A 1 70 ? -9.123 -0.204 22.222 1.00 98.69 70 VAL A O 1
ATOM 514 N N . ALA A 1 71 ? -8.575 -0.158 20.059 1.00 98.56 71 ALA A N 1
ATOM 515 C CA . ALA A 1 71 ? -9.777 0.577 19.674 1.00 98.56 71 ALA A CA 1
ATOM 516 C C . ALA A 1 71 ? -11.064 -0.205 19.983 1.00 98.56 71 ALA A C 1
ATOM 518 O O . ALA A 1 71 ? -12.001 0.361 20.550 1.00 98.56 71 ALA A O 1
ATOM 519 N N . ARG A 1 72 ? -11.095 -1.506 19.664 1.00 98.19 72 ARG A N 1
ATOM 520 C CA . ARG A 1 72 ? -12.256 -2.376 19.911 1.00 98.19 72 ARG A CA 1
ATOM 521 C C . ARG A 1 72 ? -12.550 -2.534 21.399 1.00 98.19 72 ARG A C 1
ATOM 523 O O . ARG A 1 72 ? -13.715 -2.475 21.783 1.00 98.19 72 ARG A O 1
ATOM 530 N N . GLU A 1 73 ? -11.519 -2.668 22.231 1.00 98.56 73 GLU A N 1
ATOM 531 C CA . GLU A 1 73 ? -11.655 -2.699 23.697 1.00 98.56 73 GLU A CA 1
ATOM 532 C C . GLU A 1 73 ? -12.310 -1.423 24.250 1.00 98.56 73 GLU A C 1
ATOM 534 O O . GLU A 1 73 ? -13.006 -1.467 25.261 1.00 98.56 73 GLU A O 1
ATOM 539 N N . ASN A 1 74 ? -12.156 -0.299 23.546 1.00 98.44 74 ASN A N 1
ATOM 540 C CA . ASN A 1 74 ? -12.758 0.989 23.886 1.00 98.44 74 ASN A CA 1
ATOM 541 C C . ASN A 1 74 ? -14.070 1.270 23.123 1.00 98.44 74 ASN A C 1
ATOM 543 O O . ASN A 1 74 ? -14.522 2.413 23.064 1.00 98.44 74 ASN A O 1
ATOM 547 N N . GLY A 1 75 ? -14.693 0.251 22.518 1.00 98.19 75 GLY A N 1
ATOM 548 C CA . GLY A 1 75 ? -15.970 0.391 21.811 1.00 98.19 75 GLY A CA 1
ATOM 549 C C . GLY A 1 75 ? -15.888 1.167 20.491 1.00 98.19 75 GLY A C 1
ATOM 550 O O . GLY A 1 75 ? -16.911 1.628 19.986 1.00 98.19 75 GLY A O 1
ATOM 551 N N . MET A 1 76 ? -14.690 1.318 19.917 1.00 98.44 76 MET A N 1
ATOM 552 C CA . MET A 1 76 ? -14.451 2.022 18.657 1.00 98.44 76 MET A CA 1
ATOM 553 C C . MET A 1 76 ? -13.992 1.059 17.553 1.00 98.44 76 MET A C 1
ATOM 555 O O . MET A 1 76 ? -13.216 0.135 17.783 1.00 98.44 76 MET A O 1
ATOM 559 N N . ALA A 1 77 ? -14.420 1.314 16.315 1.00 97.69 77 ALA A N 1
ATOM 560 C CA . ALA A 1 77 ? -13.945 0.594 15.136 1.00 97.69 77 ALA A CA 1
ATOM 561 C C . ALA A 1 77 ? -12.976 1.450 14.305 1.00 97.69 77 ALA A C 1
ATOM 563 O O . ALA A 1 77 ? -13.327 2.543 13.854 1.00 97.69 77 ALA A O 1
ATOM 564 N N . LEU A 1 78 ? -11.779 0.923 14.028 1.00 98.12 78 LEU A N 1
ATOM 565 C CA . LEU A 1 78 ? -10.817 1.524 13.100 1.00 98.12 78 LEU A CA 1
ATOM 566 C C . LEU A 1 78 ? -10.981 0.928 11.699 1.00 98.12 78 LEU A C 1
ATOM 568 O O . LEU A 1 78 ? -10.147 0.150 11.249 1.00 98.12 78 LEU A O 1
ATOM 572 N N . ARG A 1 79 ? -12.031 1.341 10.979 1.00 97.56 79 ARG A N 1
ATOM 573 C CA . ARG A 1 79 ? -12.395 0.754 9.670 1.00 97.56 79 ARG A CA 1
ATOM 574 C C . ARG A 1 79 ? -11.263 0.770 8.635 1.00 97.56 79 ARG A C 1
ATOM 576 O O . ARG A 1 79 ? -11.081 -0.196 7.907 1.00 97.56 79 ARG A O 1
ATOM 583 N N . ILE A 1 80 ? -10.470 1.842 8.586 1.00 97.50 80 ILE A N 1
ATOM 584 C CA . ILE A 1 80 ? -9.301 1.912 7.690 1.00 97.50 80 ILE A CA 1
ATOM 585 C C . ILE A 1 80 ? -8.197 0.933 8.126 1.00 97.50 80 ILE A C 1
ATOM 587 O O . ILE A 1 80 ? -7.493 0.387 7.279 1.00 97.50 80 ILE A O 1
ATOM 591 N N . GLY A 1 81 ? -8.061 0.693 9.433 1.00 97.88 81 GLY A N 1
ATOM 592 C CA . GLY A 1 81 ? -7.169 -0.327 9.983 1.00 97.88 81 GLY A CA 1
ATOM 593 C C . GLY A 1 81 ? -7.628 -1.739 9.624 1.00 97.88 81 GLY A C 1
ATOM 594 O O . GLY A 1 81 ? -6.809 -2.542 9.195 1.00 97.88 81 GLY A O 1
ATOM 595 N N . ASP A 1 82 ? -8.931 -2.017 9.702 1.00 98.19 82 ASP A N 1
ATOM 596 C CA . ASP A 1 82 ? -9.497 -3.304 9.276 1.00 98.19 82 ASP A CA 1
ATOM 597 C C . ASP A 1 82 ? -9.222 -3.568 7.783 1.00 98.19 82 ASP A C 1
ATOM 599 O O . ASP A 1 82 ? -8.696 -4.625 7.432 1.00 98.19 82 ASP A O 1
ATOM 603 N N . LEU A 1 83 ? -9.465 -2.574 6.917 1.00 98.06 83 LEU A N 1
ATOM 604 C CA . LEU A 1 83 ? -9.150 -2.662 5.483 1.00 98.06 83 LEU A CA 1
ATOM 605 C C . LEU A 1 83 ? -7.652 -2.874 5.223 1.00 98.06 83 LEU A C 1
ATOM 607 O O . LEU A 1 83 ? -7.274 -3.623 4.321 1.00 98.06 83 LEU A O 1
ATOM 611 N N . TYR A 1 84 ? -6.786 -2.222 6.007 1.00 98.31 84 TYR A N 1
ATOM 612 C CA . TYR A 1 84 ? -5.346 -2.447 5.921 1.00 98.31 84 TYR A CA 1
ATOM 6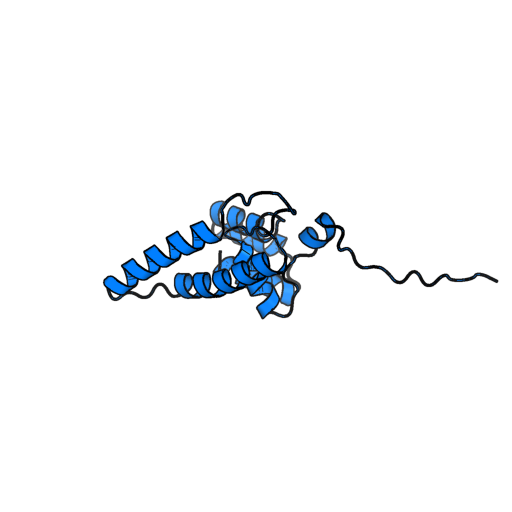13 C C . TYR A 1 84 ? -4.980 -3.893 6.266 1.00 98.31 84 TYR A C 1
ATOM 615 O O . TYR A 1 84 ? -4.227 -4.506 5.518 1.00 98.31 84 TYR A O 1
ATOM 623 N N . LEU A 1 85 ? -5.496 -4.439 7.372 1.00 98.56 85 LEU A N 1
ATOM 624 C CA . LEU A 1 85 ? -5.170 -5.797 7.824 1.00 98.56 85 LEU A CA 1
ATOM 625 C C . LEU A 1 85 ? -5.617 -6.862 6.820 1.00 98.56 85 LEU A C 1
ATOM 627 O O . LEU A 1 85 ? -4.884 -7.820 6.580 1.00 98.56 85 LEU A O 1
ATOM 631 N N . GLU A 1 86 ? -6.784 -6.673 6.206 1.00 98.38 86 GLU A N 1
ATOM 632 C CA . GLU A 1 86 ? -7.285 -7.551 5.150 1.00 98.38 86 GLU A CA 1
ATOM 633 C C . GLU A 1 86 ? -6.329 -7.574 3.947 1.00 98.38 86 GLU A C 1
ATOM 635 O O . GLU A 1 86 ? -5.826 -8.634 3.564 1.00 98.38 86 GLU A O 1
ATOM 640 N N . ALA A 1 87 ? -5.994 -6.396 3.410 1.00 98.44 87 ALA A N 1
ATOM 641 C CA . ALA A 1 87 ? -5.070 -6.283 2.286 1.00 98.44 87 ALA A CA 1
ATOM 642 C C . ALA A 1 87 ? -3.653 -6.760 2.652 1.00 98.44 87 ALA A C 1
ATOM 644 O O . ALA A 1 87 ? -2.985 -7.412 1.854 1.00 98.44 87 ALA A O 1
ATOM 645 N N . ALA A 1 88 ? -3.181 -6.486 3.867 1.00 98.38 88 ALA A N 1
ATOM 646 C CA . ALA A 1 88 ? -1.869 -6.927 4.326 1.00 98.38 88 ALA A CA 1
ATOM 647 C C . ALA A 1 88 ? -1.785 -8.458 4.421 1.00 98.38 88 ALA A C 1
ATOM 649 O O . ALA A 1 88 ? -0.763 -9.032 4.056 1.00 98.38 88 ALA A O 1
ATOM 650 N N . GLY A 1 89 ? -2.865 -9.134 4.825 1.00 98.44 89 GLY A N 1
ATOM 651 C CA . GLY A 1 89 ? -2.941 -10.596 4.810 1.00 98.44 89 GLY A CA 1
ATOM 652 C C . GLY A 1 89 ? -2.777 -11.187 3.406 1.00 98.44 89 GLY A C 1
ATOM 653 O O . GLY A 1 89 ? -2.086 -12.189 3.229 1.00 98.44 89 GLY A O 1
ATOM 654 N N . GLU A 1 90 ? -3.357 -10.554 2.387 1.00 98.56 90 GLU A N 1
ATOM 655 C CA . GLU A 1 90 ? -3.158 -10.950 0.987 1.00 98.56 90 GLU A CA 1
ATOM 656 C C . GLU A 1 90 ? -1.748 -10.647 0.466 1.00 98.56 90 GLU A C 1
ATOM 658 O O . GLU A 1 90 ? -1.214 -11.421 -0.331 1.00 98.56 90 GLU A O 1
ATOM 663 N N . ALA A 1 91 ? -1.136 -9.549 0.914 1.00 98.38 91 ALA A N 1
ATOM 664 C CA . ALA A 1 91 ? 0.243 -9.212 0.573 1.00 98.38 91 ALA A CA 1
ATOM 665 C C . ALA A 1 91 ? 1.242 -10.189 1.220 1.00 98.38 91 ALA A C 1
ATOM 667 O O . ALA A 1 91 ? 2.219 -10.570 0.582 1.00 98.38 91 ALA A O 1
ATOM 668 N N . ILE A 1 92 ? 0.973 -10.670 2.441 1.00 98.38 92 ILE A N 1
ATOM 669 C CA . ILE A 1 92 ? 1.763 -11.739 3.074 1.00 98.38 92 ILE A CA 1
ATOM 670 C C . ILE A 1 92 ? 1.693 -13.015 2.232 1.00 98.38 92 ILE A C 1
ATOM 672 O O . ILE A 1 92 ? 2.729 -13.605 1.939 1.00 98.38 92 ILE A O 1
ATOM 676 N N . LYS A 1 93 ? 0.490 -13.430 1.807 1.00 98.44 93 LYS A N 1
ATOM 677 C CA . LYS A 1 93 ? 0.327 -14.606 0.931 1.00 98.44 93 LYS A CA 1
ATOM 678 C C . LY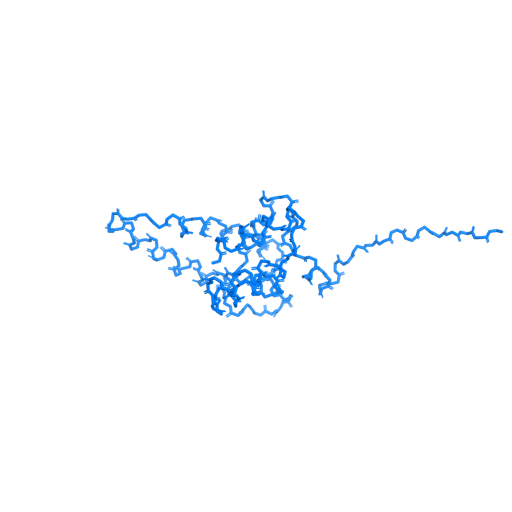S A 1 93 ? 1.130 -14.449 -0.357 1.00 98.44 93 LYS A C 1
ATOM 680 O O . LYS A 1 93 ? 1.873 -15.355 -0.713 1.00 98.44 93 LYS A O 1
ATOM 685 N N . TYR A 1 94 ? 1.053 -13.271 -0.978 1.00 98.06 94 TYR A N 1
ATOM 686 C CA . TYR A 1 94 ? 1.840 -12.950 -2.164 1.00 98.06 94 TYR A CA 1
ATOM 687 C C . TYR A 1 94 ? 3.346 -13.119 -1.930 1.00 98.06 94 TYR A C 1
ATOM 689 O O . TYR A 1 94 ? 4.031 -13.787 -2.704 1.00 98.06 94 TYR A O 1
ATOM 697 N N . GLY A 1 95 ? 3.865 -12.553 -0.836 1.00 96.75 95 GLY A N 1
ATOM 698 C CA . GLY A 1 95 ? 5.273 -12.684 -0.467 1.00 96.75 95 GLY A CA 1
ATOM 699 C C . GLY A 1 95 ? 5.701 -14.136 -0.237 1.00 96.75 95 GLY A C 1
ATOM 700 O O . GLY A 1 95 ? 6.765 -14.541 -0.696 1.00 96.75 95 GLY A O 1
ATOM 701 N N . LEU A 1 96 ? 4.856 -14.948 0.405 1.00 96.94 96 LEU A N 1
ATOM 702 C CA . LEU A 1 96 ? 5.122 -16.374 0.626 1.00 96.94 96 LEU A CA 1
ATOM 703 C C . LEU A 1 96 ? 5.154 -17.172 -0.685 1.00 96.94 96 LEU A C 1
ATOM 705 O O . LEU A 1 96 ? 6.064 -17.971 -0.884 1.00 96.94 96 LEU A O 1
ATOM 709 N N . GLU A 1 97 ? 4.191 -16.943 -1.577 1.00 96.75 97 GLU A N 1
ATOM 710 C CA . GLU A 1 97 ? 4.079 -17.635 -2.870 1.00 96.75 97 GLU A CA 1
ATOM 711 C C . GLU A 1 97 ? 5.245 -17.303 -3.808 1.00 96.75 97 GLU A C 1
ATOM 713 O O . GLU A 1 97 ? 5.731 -18.165 -4.537 1.00 96.75 97 GLU A O 1
ATOM 718 N N . THR A 1 98 ? 5.721 -16.059 -3.765 1.00 94.62 98 THR A N 1
ATOM 719 C CA . THR A 1 98 ? 6.794 -15.562 -4.639 1.00 94.62 98 THR A CA 1
ATOM 720 C C . THR A 1 98 ? 8.185 -15.626 -4.005 1.00 94.62 98 THR A C 1
ATOM 722 O O . THR A 1 98 ? 9.180 -15.316 -4.662 1.00 94.62 98 THR A O 1
ATOM 725 N N . GLY A 1 99 ? 8.281 -15.990 -2.722 1.00 94.19 99 GLY A N 1
ATOM 726 C CA . GLY A 1 99 ? 9.523 -15.914 -1.947 1.00 94.19 99 GLY A CA 1
ATOM 727 C C . GLY A 1 99 ? 10.029 -14.480 -1.735 1.00 94.19 99 GLY A C 1
ATOM 728 O O . GLY A 1 99 ? 11.217 -14.271 -1.478 1.00 94.19 99 GLY A O 1
ATOM 729 N N . ARG A 1 100 ? 9.155 -13.476 -1.873 1.00 93.94 100 ARG A N 1
ATOM 730 C CA . ARG A 1 100 ? 9.485 -12.050 -1.774 1.00 93.94 100 ARG A CA 1
ATOM 731 C C . ARG A 1 100 ? 9.213 -11.519 -0.375 1.00 93.94 100 ARG A C 1
ATOM 733 O O . ARG A 1 100 ? 8.156 -11.747 0.206 1.00 93.94 100 ARG A O 1
ATOM 740 N N . LYS A 1 101 ? 10.137 -10.705 0.132 1.00 96.69 101 LYS A N 1
ATOM 741 C CA . LYS A 1 101 ? 9.883 -9.875 1.312 1.00 96.69 101 LYS A CA 1
ATOM 742 C C . LYS A 1 101 ? 9.097 -8.640 0.898 1.00 96.69 101 LYS A C 1
ATOM 744 O O . LYS A 1 101 ? 9.460 -7.980 -0.072 1.00 96.69 101 LYS A O 1
ATOM 749 N N . CYS A 1 102 ? 8.035 -8.338 1.635 1.00 97.75 102 CYS A N 1
ATOM 750 C CA . CYS A 1 102 ? 7.141 -7.227 1.336 1.00 97.75 102 CYS A CA 1
ATOM 751 C C . CYS A 1 102 ? 7.329 -6.087 2.334 1.00 97.75 102 CYS A C 1
ATOM 753 O O . CYS A 1 102 ? 7.538 -6.299 3.531 1.00 97.75 102 CYS A O 1
ATOM 755 N N . ASP A 1 103 ? 7.214 -4.863 1.835 1.00 97.81 103 ASP A N 1
ATOM 756 C CA . ASP A 1 103 ? 7.164 -3.680 2.680 1.00 97.81 103 ASP A CA 1
ATOM 757 C C . ASP A 1 103 ? 5.732 -3.446 3.195 1.00 97.81 103 ASP A C 1
ATOM 759 O O . ASP A 1 103 ? 4.761 -3.907 2.599 1.00 97.81 103 ASP A O 1
ATOM 763 N N . SER A 1 104 ? 5.556 -2.705 4.289 1.00 96.94 104 SER A N 1
ATOM 764 C CA . SER A 1 104 ? 4.229 -2.370 4.832 1.00 96.94 104 SER A CA 1
ATOM 765 C C . SER A 1 104 ? 3.324 -1.610 3.850 1.00 96.94 104 SER A C 1
ATOM 767 O O . SER A 1 104 ? 2.102 -1.593 4.027 1.00 96.94 104 SER A O 1
ATOM 769 N N . SER A 1 105 ? 3.896 -1.025 2.793 1.00 97.12 105 SER A N 1
ATOM 770 C CA . SER A 1 105 ? 3.178 -0.437 1.657 1.00 97.12 105 SER A CA 1
ATOM 771 C C . SER A 1 105 ? 2.707 -1.442 0.590 1.00 97.12 105 SER A C 1
ATOM 773 O O . SER A 1 105 ? 1.973 -1.044 -0.312 1.00 97.12 105 SER A O 1
ATOM 775 N N . ALA A 1 106 ? 3.028 -2.738 0.707 1.00 97.88 106 ALA A N 1
ATOM 776 C CA . ALA A 1 106 ? 2.657 -3.790 -0.253 1.00 97.88 106 ALA A CA 1
ATOM 777 C C . ALA A 1 106 ? 1.147 -4.018 -0.410 1.00 97.88 106 ALA A C 1
ATOM 779 O O . ALA A 1 106 ? 0.706 -4.613 -1.393 1.00 97.88 106 ALA A O 1
ATOM 780 N N . VAL A 1 107 ? 0.338 -3.470 0.502 1.00 97.81 107 VAL A N 1
ATOM 781 C CA . VAL A 1 107 ? -1.117 -3.360 0.327 1.00 97.81 107 VAL A CA 1
ATOM 782 C C . VAL A 1 107 ? -1.495 -2.676 -0.991 1.00 97.81 107 VAL A C 1
ATOM 784 O O . VAL A 1 107 ? -2.551 -2.971 -1.539 1.00 97.81 107 VAL A O 1
ATOM 787 N N . TYR A 1 108 ? -0.622 -1.830 -1.549 1.00 98.12 108 TYR A N 1
ATOM 788 C CA . TYR A 1 108 ? -0.803 -1.252 -2.877 1.00 98.12 108 TYR A CA 1
ATOM 789 C C . TYR A 1 108 ? -0.942 -2.311 -3.972 1.00 98.12 108 TYR A C 1
ATOM 791 O O . TYR A 1 108 ? -1.915 -2.272 -4.721 1.00 98.12 108 TYR A O 1
ATOM 799 N N . GLY A 1 109 ? -0.042 -3.300 -4.014 1.00 98.12 109 GLY A N 1
ATOM 800 C CA . GLY A 1 109 ? -0.111 -4.402 -4.979 1.00 98.12 109 GLY A CA 1
ATOM 801 C C . GLY A 1 109 ? -1.391 -5.229 -4.837 1.00 98.12 109 GLY A C 1
ATOM 802 O O . GLY A 1 109 ? -1.965 -5.689 -5.821 1.00 98.12 109 GLY A O 1
ATOM 803 N N . VAL A 1 110 ? -1.921 -5.351 -3.618 1.00 98.50 110 VAL A N 1
ATOM 804 C CA . VAL A 1 110 ? -3.215 -6.008 -3.387 1.00 98.50 110 VAL A CA 1
ATOM 805 C C . VAL A 1 110 ? -4.373 -5.195 -3.950 1.00 98.50 110 VAL A C 1
ATOM 807 O O . VAL A 1 110 ? -5.221 -5.751 -4.646 1.00 98.50 110 VAL A O 1
ATOM 810 N N . VAL A 1 111 ? -4.402 -3.882 -3.708 1.00 98.38 111 VAL A N 1
ATOM 811 C CA . VAL A 1 111 ? -5.436 -3.003 -4.277 1.00 98.38 111 VAL A CA 1
ATOM 812 C C . VAL A 1 111 ? -5.382 -3.024 -5.810 1.00 98.38 111 VAL A C 1
ATOM 814 O O . VAL A 1 111 ? -6.433 -3.067 -6.446 1.00 98.38 111 VAL A O 1
ATOM 817 N N . ARG A 1 112 ? -4.183 -3.095 -6.409 1.00 98.00 112 ARG A N 1
ATOM 818 C CA . ARG A 1 112 ? -4.011 -3.284 -7.861 1.00 98.00 112 ARG A CA 1
ATOM 819 C C . ARG A 1 112 ? -4.684 -4.567 -8.352 1.00 98.00 112 ARG A C 1
ATOM 821 O O . ARG A 1 112 ? -5.528 -4.499 -9.243 1.00 98.00 112 ARG A O 1
ATOM 828 N N . ARG A 1 113 ? -4.389 -5.712 -7.722 1.00 98.31 113 ARG A N 1
ATOM 829 C CA . ARG A 1 113 ? -5.013 -7.006 -8.066 1.00 98.31 113 ARG A CA 1
ATOM 830 C C . ARG A 1 113 ? -6.530 -6.980 -7.957 1.00 98.31 113 ARG A C 1
ATOM 832 O O . ARG A 1 113 ? -7.217 -7.486 -8.839 1.00 98.31 113 ARG A O 1
ATOM 839 N N . ARG A 1 114 ? -7.066 -6.348 -6.911 1.00 97.94 114 ARG A N 1
ATOM 840 C CA . ARG A 1 114 ? -8.519 -6.188 -6.729 1.00 97.94 114 ARG A CA 1
ATOM 841 C C . ARG A 1 114 ? -9.173 -5.376 -7.854 1.00 97.94 114 ARG A C 1
ATOM 843 O O . ARG A 1 114 ? -10.356 -5.565 -8.113 1.00 97.94 114 ARG A O 1
ATOM 850 N N . ALA A 1 115 ? -8.414 -4.518 -8.536 1.00 97.88 115 ALA A N 1
ATOM 851 C CA . ALA A 1 115 ? -8.855 -3.754 -9.701 1.00 97.88 115 ALA A CA 1
ATOM 852 C C . ALA A 1 115 ? -8.535 -4.428 -11.053 1.00 97.88 115 ALA A C 1
ATOM 854 O O . ALA A 1 115 ? -8.704 -3.803 -12.097 1.00 97.88 115 ALA A O 1
ATOM 855 N N . GLY A 1 116 ? -8.076 -5.685 -11.057 1.00 97.88 116 GLY A N 1
ATOM 856 C CA . GLY A 1 116 ? -7.742 -6.426 -12.279 1.00 97.88 116 GLY A CA 1
ATOM 857 C C . GLY A 1 116 ? -6.378 -6.083 -12.886 1.00 97.88 116 GLY A C 1
ATOM 858 O O . GLY A 1 116 ? -6.125 -6.433 -14.035 1.00 97.88 116 GLY A O 1
ATOM 859 N N . LEU A 1 117 ? -5.508 -5.400 -12.138 1.00 97.31 117 LEU A N 1
ATOM 860 C CA . LEU A 1 117 ? -4.124 -5.130 -12.529 1.00 97.31 117 LEU A CA 1
ATOM 861 C C . LEU A 1 117 ? -3.178 -6.176 -11.923 1.00 97.31 117 LEU A C 1
ATOM 863 O O . LEU A 1 117 ? -3.498 -6.824 -10.929 1.00 97.31 117 LEU A O 1
ATOM 867 N N . GLU A 1 118 ? -1.967 -6.280 -12.463 1.00 97.12 118 GLU A N 1
ATOM 868 C CA . GLU A 1 118 ? -0.900 -7.064 -11.833 1.00 97.12 118 GLU A CA 1
ATOM 869 C C . GLU A 1 118 ? -0.508 -6.491 -10.462 1.00 97.12 118 GLU A C 1
ATOM 871 O O . GLU A 1 118 ? -0.592 -5.276 -10.228 1.00 97.12 118 GLU A O 1
ATOM 876 N N . PHE A 1 119 ? -0.046 -7.370 -9.562 1.00 97.62 119 PHE A N 1
ATOM 877 C CA . PHE A 1 119 ? 0.477 -6.959 -8.255 1.00 97.62 119 PHE A CA 1
ATOM 878 C C . PHE A 1 119 ? 1.660 -6.007 -8.433 1.00 97.62 119 PHE A C 1
ATOM 880 O O . PHE A 1 119 ? 1.705 -4.942 -7.814 1.00 97.62 119 PHE A O 1
ATOM 887 N N . GLU A 1 120 ? 2.596 -6.380 -9.306 1.00 96.69 120 GLU A N 1
ATOM 888 C CA . GLU A 1 120 ? 3.708 -5.542 -9.706 1.00 96.69 120 GLU A CA 1
ATOM 889 C C . GLU A 1 120 ? 3.275 -4.416 -10.641 1.00 96.69 120 GLU A C 1
ATOM 891 O O . GLU A 1 120 ? 2.654 -4.603 -11.688 1.00 96.69 120 GLU A O 1
ATOM 896 N N . THR A 1 121 ? 3.731 -3.216 -10.314 1.00 95.31 121 THR A N 1
ATOM 897 C CA . THR A 1 121 ? 3.787 -2.105 -11.255 1.00 95.31 121 THR A CA 1
ATOM 898 C C . THR A 1 121 ? 4.766 -2.410 -12.381 1.00 95.31 121 THR A C 1
ATOM 900 O O . THR A 1 121 ? 5.743 -3.146 -12.211 1.00 95.31 121 THR A O 1
ATOM 903 N N . ARG A 1 122 ? 4.572 -1.742 -13.522 1.00 93.56 122 ARG A N 1
ATOM 904 C CA . ARG A 1 122 ? 5.511 -1.788 -14.649 1.00 93.56 122 ARG A CA 1
ATOM 905 C C . ARG A 1 122 ? 6.961 -1.533 -14.220 1.00 93.56 122 ARG A C 1
ATOM 907 O O . ARG A 1 122 ? 7.843 -2.279 -14.612 1.00 93.56 122 ARG A O 1
ATOM 914 N N . VAL A 1 123 ? 7.193 -0.551 -13.346 1.00 93.31 123 VAL A N 1
ATOM 915 C CA . VAL A 1 123 ? 8.537 -0.203 -12.848 1.00 93.31 123 VAL A CA 1
ATOM 916 C C . VAL A 1 123 ? 9.177 -1.354 -12.060 1.00 93.31 123 VAL A C 1
ATOM 918 O O . VAL A 1 123 ? 10.375 -1.598 -12.181 1.00 93.31 123 VAL A O 1
ATOM 921 N N . VAL A 1 124 ? 8.392 -2.085 -11.262 1.00 95.50 124 VAL A N 1
ATOM 922 C CA . VAL A 1 124 ? 8.881 -3.269 -10.538 1.00 95.50 124 VAL A CA 1
ATOM 923 C C . VAL A 1 124 ? 9.208 -4.403 -11.510 1.00 95.50 124 VAL A C 1
ATOM 925 O O . VAL A 1 124 ? 10.272 -5.007 -11.390 1.00 95.50 124 VAL A O 1
ATOM 928 N N . ARG A 1 125 ? 8.344 -4.646 -12.504 1.00 94.12 125 ARG A N 1
ATOM 929 C CA . ARG A 1 125 ? 8.571 -5.665 -13.543 1.00 94.12 125 ARG A CA 1
ATOM 930 C C . ARG A 1 125 ? 9.808 -5.367 -14.385 1.00 94.12 125 ARG A C 1
ATOM 932 O O . ARG A 1 125 ? 10.615 -6.261 -14.607 1.00 94.12 125 ARG A O 1
ATOM 939 N N . GLU A 1 126 ? 9.979 -4.120 -14.818 1.00 94.06 126 GLU A N 1
ATOM 940 C CA . GLU A 1 126 ? 11.153 -3.664 -15.571 1.00 94.06 126 GLU A CA 1
ATOM 941 C C . GLU A 1 126 ? 12.439 -3.845 -14.750 1.00 94.06 126 GLU A C 1
ATOM 943 O O . GLU A 1 126 ? 13.407 -4.407 -15.258 1.00 94.06 126 GLU A O 1
ATOM 948 N N . ARG A 1 127 ? 12.437 -3.459 -13.462 1.00 94.12 127 ARG A N 1
ATOM 949 C CA . ARG A 1 127 ? 13.572 -3.689 -12.547 1.00 94.12 127 ARG A CA 1
ATOM 950 C C . ARG A 1 127 ? 13.919 -5.176 -12.429 1.00 94.12 127 ARG A C 1
ATOM 952 O O . ARG A 1 127 ? 15.096 -5.521 -12.403 1.00 94.12 127 ARG A O 1
ATOM 959 N N . ASP A 1 128 ? 12.906 -6.033 -12.335 1.00 92.56 128 ASP A N 1
ATOM 960 C CA . ASP A 1 128 ? 13.078 -7.477 -12.135 1.00 92.56 128 ASP A CA 1
ATOM 961 C C . ASP A 1 128 ? 13.335 -8.241 -13.447 1.00 92.56 128 ASP A C 1
ATOM 963 O O . ASP A 1 128 ? 13.452 -9.465 -13.428 1.00 92.56 128 ASP A O 1
ATOM 967 N N . GLY A 1 129 ? 13.439 -7.548 -14.589 1.00 87.56 129 GLY A N 1
ATOM 968 C CA . GLY A 1 129 ? 13.671 -8.177 -15.892 1.00 87.56 129 GLY A CA 1
ATOM 969 C C . GLY A 1 129 ? 12.471 -8.970 -16.425 1.00 87.56 129 GLY A C 1
ATOM 970 O O . GLY A 1 129 ? 12.637 -9.826 -17.285 1.00 87.56 129 GLY A O 1
ATOM 971 N N . MET A 1 130 ? 11.261 -8.681 -15.937 1.00 80.25 130 MET A N 1
ATOM 972 C CA . MET A 1 130 ? 9.992 -9.321 -16.322 1.00 80.25 130 MET A CA 1
ATOM 973 C C . MET A 1 130 ? 9.288 -8.602 -17.494 1.00 80.25 130 MET A C 1
ATOM 975 O O . MET A 1 130 ? 8.055 -8.637 -17.610 1.00 80.25 130 MET A O 1
ATOM 979 N N . GLY A 1 131 ? 10.061 -7.881 -18.314 1.00 61.69 131 GLY A N 1
ATOM 980 C CA . GLY A 1 131 ? 9.568 -7.139 -19.476 1.00 61.69 131 GLY A CA 1
ATOM 981 C C . GLY A 1 131 ? 8.939 -8.065 -20.518 1.00 61.69 131 GLY A C 1
ATOM 982 O O . GLY A 1 131 ? 9.365 -9.207 -20.676 1.00 61.69 131 GLY A O 1
ATOM 983 N N . GLU A 1 132 ? 7.895 -7.579 -21.189 1.00 52.75 132 GLU A N 1
ATOM 984 C CA . GLU A 1 132 ? 7.158 -8.319 -22.215 1.00 52.75 132 GLU A CA 1
ATOM 985 C C . GLU A 1 132 ? 8.113 -8.838 -23.297 1.00 52.75 132 GLU A C 1
ATOM 987 O O . GLU A 1 132 ? 8.860 -8.074 -23.907 1.00 52.75 132 GLU A O 1
ATOM 992 N N . GLY A 1 133 ? 8.088 -10.150 -23.542 1.00 43.75 133 GLY A N 1
ATOM 993 C CA . GLY A 1 133 ? 8.617 -10.703 -24.777 1.00 43.75 133 GLY A CA 1
ATOM 994 C C . GLY A 1 133 ? 7.761 -10.189 -25.927 1.00 43.75 133 GLY A C 1
ATOM 995 O O . GLY A 1 133 ? 6.718 -10.767 -26.223 1.00 43.75 133 GLY A O 1
ATOM 996 N N . GLU A 1 134 ? 8.179 -9.095 -26.559 1.00 43.12 134 GLU A N 1
ATOM 997 C CA . GLU A 1 134 ? 7.658 -8.716 -27.864 1.00 43.12 134 GLU A CA 1
ATOM 998 C C . GLU A 1 134 ? 7.952 -9.862 -28.836 1.00 43.12 134 GLU A C 1
ATOM 1000 O O . GLU A 1 134 ? 9.102 -10.253 -29.056 1.00 43.12 134 GLU A O 1
ATOM 1005 N N . GLY A 1 135 ? 6.887 -10.427 -29.404 1.0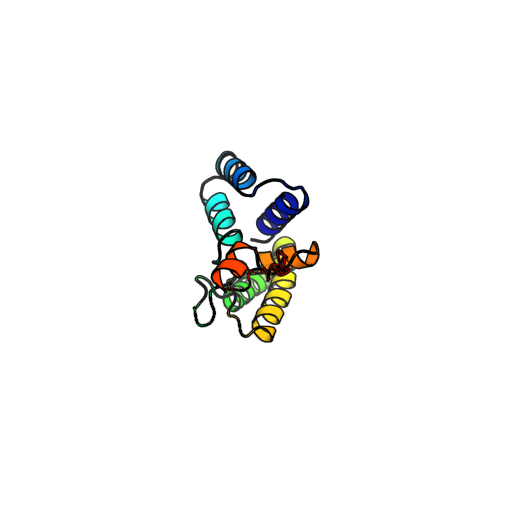0 42.41 135 GLY A N 1
ATOM 1006 C CA . GLY A 1 135 ? 6.958 -11.342 -30.530 1.00 42.41 135 GLY A CA 1
ATOM 1007 C C . GLY A 1 135 ? 7.605 -10.648 -31.723 1.00 42.41 135 GLY A C 1
ATOM 1008 O O . GLY A 1 135 ? 6.922 -10.068 -32.562 1.00 42.41 135 GLY A O 1
ATOM 1009 N N . GLY A 1 136 ? 8.930 -10.733 -31.811 1.00 35.72 136 GLY A N 1
ATOM 1010 C CA . GLY A 1 136 ? 9.695 -10.428 -33.010 1.00 35.72 136 GLY A CA 1
ATOM 1011 C C . GLY A 1 136 ? 9.429 -11.498 -34.059 1.00 35.72 136 GLY A C 1
ATOM 1012 O O . GLY A 1 136 ? 10.206 -12.439 -34.208 1.00 35.72 136 GLY A O 1
ATOM 1013 N N . GLY A 1 137 ? 8.307 -11.368 -34.767 1.00 36.50 137 GLY A N 1
ATOM 1014 C CA . GLY A 1 137 ? 8.108 -12.035 -36.043 1.00 36.50 137 GLY A CA 1
ATOM 1015 C C . GLY A 1 137 ? 9.278 -11.674 -36.949 1.00 36.50 137 GLY A C 1
ATOM 1016 O O . GLY A 1 137 ? 9.463 -10.512 -37.309 1.00 36.50 137 GLY A O 1
ATOM 1017 N N . VAL A 1 138 ? 10.098 -12.671 -37.268 1.00 41.16 138 VAL A N 1
ATOM 1018 C CA . VAL A 1 138 ? 11.151 -12.561 -38.271 1.00 41.16 138 VAL A CA 1
ATOM 1019 C C . VAL A 1 138 ? 10.455 -12.259 -39.593 1.00 41.16 138 VAL A C 1
ATOM 1021 O O . VAL A 1 138 ? 9.811 -13.123 -40.182 1.00 41.16 138 VAL A O 1
ATOM 1024 N N . MET A 1 139 ? 10.532 -11.006 -40.030 1.00 45.00 139 MET A N 1
ATOM 1025 C CA . MET A 1 139 ? 10.202 -10.638 -41.397 1.00 45.00 139 MET A CA 1
ATOM 1026 C C . MET A 1 139 ? 11.372 -11.131 -42.255 1.00 45.00 139 MET A C 1
ATOM 1028 O O . MET A 1 139 ? 12.398 -10.460 -42.368 1.00 45.00 139 MET A O 1
ATOM 1032 N N . GLU A 1 140 ? 11.255 -12.349 -42.788 1.00 42.88 140 GLU A N 1
ATOM 1033 C CA . GLU A 1 140 ? 12.087 -12.786 -43.907 1.00 42.88 140 GLU A CA 1
ATOM 1034 C C . GLU A 1 140 ? 11.766 -11.880 -45.099 1.00 42.88 140 GLU A C 1
ATOM 1036 O O . GLU A 1 140 ? 10.699 -11.959 -45.707 1.00 42.88 140 GLU A O 1
ATOM 1041 N N . VAL A 1 141 ? 12.689 -10.972 -45.397 1.00 50.94 141 VAL A N 1
ATOM 1042 C CA . VAL A 1 141 ? 12.759 -10.296 -46.690 1.00 50.94 141 VAL A CA 1
ATOM 1043 C C . VAL A 1 141 ? 13.356 -11.281 -47.690 1.00 50.94 141 VAL A C 1
ATOM 1045 O O . VAL A 1 141 ? 14.546 -11.593 -47.624 1.00 50.94 141 VAL A O 1
ATOM 1048 N N . GLY A 1 142 ? 12.493 -11.796 -48.567 1.00 48.19 142 GLY A N 1
ATOM 1049 C CA . GLY A 1 142 ? 12.869 -12.368 -49.862 1.00 48.19 142 GLY A CA 1
ATOM 1050 C C . GLY A 1 142 ? 13.018 -11.299 -50.936 1.00 48.19 142 GLY A C 1
ATOM 1051 O O . GLY A 1 142 ? 12.510 -10.171 -50.731 1.00 48.19 142 GLY A O 1
#